Protein AF-A0A1V2B340-F1 (afdb_monomer_lite)

Sequence (74 aa):
MKTENEINNAIMNTTMGIHQDFPELSKYIIEMPVTIPNVAKPVITVGNLDDYNTLLNEFVSNYSKVEKLWKKNI

Radius of gyration: 14.53 Å; chains: 1; bounding box: 36×27×40 Å

pLDDT: mean 80.59, std 11.42, range [49.53, 93.5]

Structure (mmCIF, N/CA/C/O backbone):
data_AF-A0A1V2B340-F1
#
_entry.id   AF-A0A1V2B340-F1
#
loop_
_atom_site.group_PDB
_atom_site.id
_atom_site.type_symbol
_atom_site.label_atom_id
_atom_site.label_alt_id
_atom_site.label_comp_id
_atom_site.label_asym_id
_atom_site.label_entity_id
_atom_site.label_seq_id
_atom_site.pdbx_PDB_ins_code
_atom_site.Cartn_x
_atom_site.Cartn_y
_atom_site.Cartn_z
_atom_site.occupancy
_atom_site.B_iso_or_equiv
_atom_site.auth_seq_id
_atom_site.auth_comp_id
_atom_site.auth_asym_id
_atom_site.auth_atom_id
_atom_site.pdbx_PDB_model_num
ATOM 1 N N . MET A 1 1 ? 7.615 11.550 -10.465 1.00 67.88 1 MET A N 1
ATOM 2 C CA . MET A 1 1 ? 7.247 10.130 -10.280 1.00 67.88 1 MET A CA 1
ATOM 3 C C . MET A 1 1 ? 7.922 9.648 -9.019 1.00 67.88 1 MET A C 1
ATOM 5 O O . MET A 1 1 ? 9.087 9.981 -8.837 1.00 67.88 1 MET A O 1
ATOM 9 N N . LYS A 1 2 ? 7.196 8.929 -8.162 1.00 80.38 2 LYS A N 1
ATOM 10 C CA . LYS A 1 2 ? 7.812 8.213 -7.044 1.00 80.38 2 LYS A CA 1
ATOM 11 C C . LYS A 1 2 ? 8.619 7.033 -7.589 1.00 80.38 2 LYS A C 1
ATOM 13 O O . LYS A 1 2 ? 8.282 6.483 -8.638 1.00 80.38 2 LYS A O 1
ATOM 18 N N . THR A 1 3 ? 9.684 6.676 -6.896 1.00 91.12 3 THR A N 1
ATOM 19 C CA . THR A 1 3 ? 10.463 5.464 -7.146 1.00 91.12 3 THR A CA 1
ATOM 20 C C . THR A 1 3 ? 9.719 4.238 -6.627 1.00 91.12 3 THR A C 1
ATOM 22 O O . THR A 1 3 ? 8.863 4.335 -5.747 1.00 91.12 3 THR A O 1
ATOM 25 N N . GLU A 1 4 ? 10.079 3.065 -7.139 1.00 87.50 4 GLU A N 1
ATOM 26 C CA . GLU A 1 4 ? 9.554 1.787 -6.652 1.00 87.50 4 GLU A CA 1
ATOM 27 C C . GLU A 1 4 ? 9.715 1.639 -5.130 1.00 87.50 4 GLU A C 1
ATOM 29 O O . GLU A 1 4 ? 8.763 1.294 -4.435 1.00 87.50 4 GLU A O 1
ATOM 34 N N . ASN A 1 5 ? 10.887 1.996 -4.593 1.00 89.44 5 ASN A N 1
ATOM 35 C CA . ASN A 1 5 ? 11.153 1.942 -3.155 1.00 89.44 5 ASN A CA 1
ATOM 36 C C . ASN A 1 5 ? 10.249 2.882 -2.350 1.00 89.44 5 ASN A C 1
ATOM 38 O O . ASN A 1 5 ? 9.764 2.504 -1.286 1.00 89.44 5 ASN A O 1
ATOM 42 N N . GLU A 1 6 ? 9.997 4.097 -2.840 1.00 93.31 6 GLU A N 1
ATOM 43 C CA . GLU A 1 6 ? 9.089 5.037 -2.171 1.00 93.31 6 GLU A CA 1
ATOM 44 C C . GLU A 1 6 ? 7.649 4.518 -2.148 1.00 93.31 6 GLU A C 1
ATOM 46 O O . GLU A 1 6 ? 6.955 4.681 -1.145 1.00 93.31 6 GLU A O 1
ATOM 51 N N . ILE A 1 7 ? 7.204 3.872 -3.229 1.00 90.94 7 ILE A N 1
ATOM 52 C CA . ILE A 1 7 ? 5.857 3.298 -3.314 1.00 90.94 7 ILE A CA 1
ATOM 53 C C . ILE A 1 7 ? 5.742 2.069 -2.410 1.00 90.94 7 ILE A C 1
ATOM 55 O O . ILE A 1 7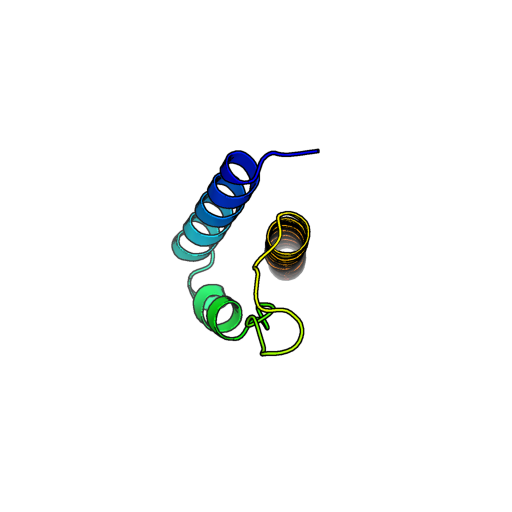 ? 4.788 1.977 -1.643 1.00 90.94 7 ILE A O 1
ATOM 59 N N . ASN A 1 8 ? 6.730 1.173 -2.421 1.00 88.12 8 ASN A N 1
ATOM 60 C CA . ASN A 1 8 ? 6.751 -0.001 -1.547 1.00 88.12 8 ASN A CA 1
ATOM 61 C C . ASN A 1 8 ? 6.762 0.391 -0.063 1.00 88.12 8 ASN A C 1
ATOM 63 O O . ASN A 1 8 ? 6.019 -0.184 0.731 1.00 88.12 8 ASN A O 1
ATOM 67 N N . ASN A 1 9 ? 7.535 1.416 0.307 1.00 92.81 9 ASN A N 1
ATOM 68 C CA . ASN A 1 9 ? 7.523 1.953 1.667 1.00 92.81 9 ASN A CA 1
ATOM 69 C C . ASN A 1 9 ? 6.161 2.559 2.033 1.00 92.81 9 ASN A C 1
ATOM 71 O O . ASN A 1 9 ? 5.689 2.368 3.151 1.00 92.81 9 ASN A O 1
ATOM 75 N N . ALA A 1 10 ? 5.510 3.269 1.106 1.00 92.81 10 ALA A N 1
ATOM 76 C CA . ALA A 1 10 ? 4.172 3.809 1.334 1.00 92.81 10 ALA A CA 1
ATOM 77 C C . ALA A 1 10 ? 3.134 2.693 1.530 1.00 92.81 10 ALA A C 1
ATOM 79 O O . ALA A 1 10 ? 2.382 2.743 2.499 1.00 92.81 10 ALA A O 1
ATOM 80 N N . ILE A 1 11 ? 3.156 1.660 0.680 1.00 91.25 11 ILE A N 1
ATOM 81 C CA . ILE A 1 11 ? 2.293 0.478 0.806 1.00 91.25 11 ILE A CA 1
ATOM 82 C C . ILE A 1 11 ? 2.487 -0.165 2.179 1.00 91.25 11 ILE A C 1
ATOM 84 O O . ILE A 1 11 ? 1.506 -0.393 2.879 1.00 91.25 11 ILE A O 1
ATOM 88 N N . MET A 1 12 ? 3.738 -0.413 2.578 1.00 91.25 12 MET A N 1
ATOM 89 C CA . MET A 1 12 ? 4.062 -1.028 3.866 1.00 91.25 12 MET A CA 1
ATOM 90 C C . MET A 1 12 ? 3.544 -0.200 5.046 1.00 91.25 12 MET A C 1
ATOM 92 O O . MET A 1 12 ? 2.911 -0.734 5.951 1.00 91.25 12 MET A O 1
ATOM 96 N N . ASN A 1 13 ? 3.766 1.115 5.028 1.00 93.50 13 ASN A N 1
ATOM 97 C CA . ASN A 1 13 ? 3.291 1.995 6.094 1.00 93.50 13 ASN A CA 1
ATOM 98 C C . ASN A 1 13 ? 1.760 2.010 6.175 1.00 93.50 13 ASN A C 1
ATOM 100 O O . ASN A 1 13 ? 1.202 1.928 7.269 1.00 93.50 13 ASN A O 1
ATOM 104 N N . THR A 1 14 ? 1.074 2.076 5.030 1.00 91.38 14 THR A N 1
ATOM 105 C CA . THR A 1 14 ? -0.391 2.060 4.987 1.00 91.38 14 THR A CA 1
ATOM 106 C C . THR A 1 14 ? -0.947 0.722 5.476 1.00 91.38 14 THR A C 1
ATOM 108 O O . THR A 1 14 ? -1.871 0.718 6.285 1.00 91.38 14 THR A O 1
ATOM 111 N N . THR A 1 15 ? -0.385 -0.418 5.062 1.00 90.19 15 THR A N 1
ATOM 112 C CA . THR A 1 15 ? -0.861 -1.736 5.520 1.00 90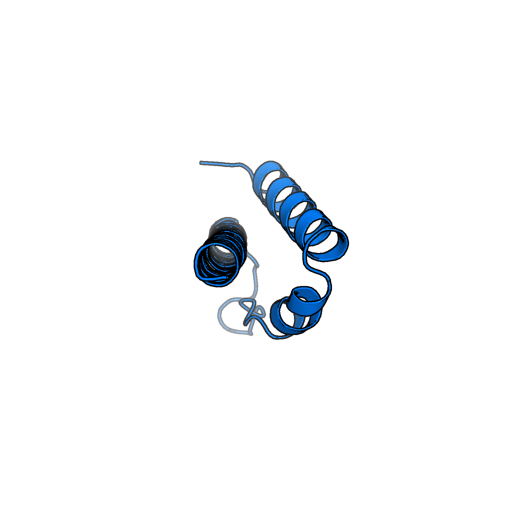.19 15 THR A CA 1
ATOM 113 C C . THR A 1 15 ? -0.570 -1.979 7.000 1.00 90.19 15 THR A C 1
ATOM 115 O O . THR A 1 15 ? -1.422 -2.538 7.691 1.00 90.19 15 THR A O 1
ATOM 118 N N . MET A 1 16 ? 0.573 -1.514 7.515 1.00 90.94 16 MET A N 1
ATOM 119 C CA . MET A 1 16 ? 0.865 -1.534 8.953 1.00 90.94 16 MET A CA 1
ATOM 120 C C . MET A 1 16 ? -0.137 -0.687 9.741 1.00 90.94 16 MET A C 1
ATOM 122 O O . MET A 1 16 ? -0.676 -1.169 10.735 1.00 90.94 16 MET A O 1
ATOM 126 N N . GLY A 1 17 ? -0.435 0.529 9.272 1.00 90.88 17 GLY A N 1
ATOM 127 C CA . GLY A 1 17 ? -1.443 1.395 9.887 1.00 90.88 17 GLY A CA 1
ATOM 128 C C . GLY A 1 17 ? -2.827 0.748 9.898 1.00 90.88 17 GLY A C 1
ATOM 129 O O . GLY A 1 17 ? -3.491 0.736 10.928 1.00 90.88 17 GLY A O 1
ATOM 130 N N . ILE A 1 18 ? -3.235 0.105 8.798 1.00 89.31 18 ILE A N 1
ATOM 131 C CA . ILE A 1 18 ? -4.498 -0.646 8.763 1.00 89.31 18 ILE A CA 1
ATOM 132 C C . ILE A 1 18 ? -4.496 -1.773 9.796 1.00 89.31 18 ILE A C 1
ATOM 134 O O . ILE A 1 18 ? -5.467 -1.931 10.525 1.00 89.31 18 ILE A O 1
ATOM 138 N N . HIS A 1 19 ? -3.414 -2.543 9.896 1.00 88.62 19 HIS A N 1
ATOM 139 C CA . HIS A 1 19 ? -3.347 -3.643 10.854 1.00 88.62 19 HIS A CA 1
ATOM 140 C C . HIS A 1 19 ? -3.435 -3.171 12.316 1.00 88.62 19 HIS A C 1
ATOM 142 O O . HIS A 1 19 ? -3.989 -3.882 13.153 1.00 88.62 19 HIS A O 1
ATOM 148 N N . GLN A 1 20 ? -2.892 -1.989 12.619 1.00 89.44 20 GLN A N 1
ATOM 149 C CA . GLN A 1 20 ? -2.867 -1.417 13.967 1.00 89.44 20 GLN A CA 1
ATOM 150 C C . GLN A 1 20 ? -4.173 -0.707 14.338 1.00 89.44 20 GLN A C 1
ATOM 152 O O . GLN A 1 20 ? -4.717 -0.962 15.412 1.00 89.44 20 GLN A O 1
ATOM 157 N N . ASP A 1 21 ? -4.673 0.157 13.456 1.00 87.81 21 ASP A N 1
ATOM 158 C CA . ASP A 1 21 ? -5.781 1.067 13.760 1.00 87.81 21 ASP A CA 1
ATOM 159 C C . ASP A 1 21 ? -7.143 0.507 13.328 1.00 87.81 21 ASP A C 1
ATOM 161 O O . ASP A 1 21 ? -8.166 0.830 13.930 1.00 87.81 21 ASP A O 1
ATOM 165 N N . PHE A 1 22 ? -7.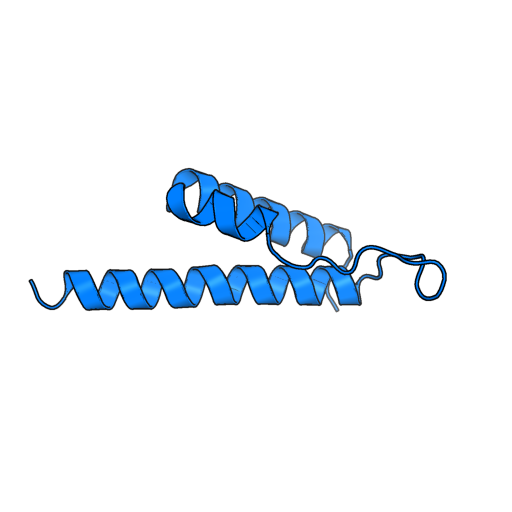156 -0.346 12.299 1.00 88.12 22 PHE A N 1
ATOM 166 C CA . PHE A 1 22 ? -8.365 -0.899 11.680 1.00 88.12 22 PHE A CA 1
ATOM 167 C C . PHE A 1 22 ? -8.197 -2.399 11.360 1.00 88.12 22 PHE A C 1
ATOM 169 O O . PHE A 1 22 ? -8.328 -2.807 10.198 1.00 88.12 22 PHE A O 1
ATOM 176 N N . PRO A 1 23 ? -7.857 -3.255 12.345 1.00 87.81 23 PRO A N 1
ATOM 177 C CA . PRO A 1 23 ? -7.511 -4.660 12.110 1.00 87.81 23 PRO A CA 1
ATOM 178 C C . PRO A 1 23 ? -8.587 -5.434 11.330 1.00 87.81 23 PRO A C 1
ATOM 180 O O . PRO A 1 23 ? -8.256 -6.318 10.536 1.00 87.81 23 PRO A O 1
ATOM 183 N N . GLU A 1 24 ? -9.862 -5.065 11.478 1.00 86.94 24 GLU A N 1
ATOM 184 C CA . GLU A 1 24 ? -11.009 -5.599 10.739 1.00 86.94 24 GLU A CA 1
ATOM 185 C C . GLU A 1 24 ? -10.926 -5.400 9.221 1.00 86.94 24 GLU A C 1
ATOM 187 O O . GLU A 1 24 ? -11.515 -6.182 8.469 1.00 86.94 24 GLU A O 1
ATOM 192 N N . LEU A 1 25 ? -10.194 -4.381 8.766 1.00 86.69 25 LEU A N 1
ATOM 193 C CA . LEU A 1 25 ? -9.989 -4.092 7.353 1.00 86.69 25 LEU A CA 1
ATOM 194 C C . LEU A 1 25 ? -8.935 -4.999 6.712 1.00 86.69 25 LEU A C 1
ATOM 196 O O . LEU A 1 25 ? -8.954 -5.185 5.495 1.00 86.69 25 LEU A O 1
ATOM 200 N N . SER A 1 26 ? -8.062 -5.619 7.515 1.00 86.12 26 SER A N 1
ATOM 201 C CA . SER A 1 26 ? -6.961 -6.464 7.027 1.00 86.12 26 SER A CA 1
ATOM 202 C C . SER A 1 26 ? -7.449 -7.604 6.126 1.00 86.12 26 SER A C 1
ATOM 204 O O . SER A 1 26 ? -6.790 -7.939 5.145 1.00 86.12 26 SER A O 1
ATOM 206 N N . LYS A 1 27 ? -8.629 -8.176 6.410 1.00 82.81 27 LYS A N 1
ATOM 207 C CA . LYS A 1 27 ? -9.208 -9.269 5.607 1.00 82.81 27 LYS A CA 1
ATOM 208 C C . LYS A 1 27 ? -9.555 -8.847 4.175 1.00 82.81 27 LYS A C 1
ATOM 210 O O . LYS A 1 27 ? -9.439 -9.657 3.268 1.00 82.81 27 LYS A O 1
ATOM 215 N N . TYR A 1 28 ? -9.925 -7.584 3.966 1.00 83.62 28 TYR A N 1
ATOM 216 C CA . TYR A 1 28 ? -10.295 -7.073 2.646 1.00 83.62 28 TYR A CA 1
ATOM 217 C C . TYR A 1 28 ? -9.070 -6.718 1.801 1.00 83.62 28 TYR A C 1
ATOM 219 O O . TYR A 1 28 ? -9.135 -6.818 0.582 1.00 83.62 28 TYR A O 1
ATOM 227 N N . ILE A 1 29 ? -7.942 -6.361 2.432 1.00 81.38 29 ILE A N 1
ATOM 228 C CA . ILE A 1 29 ? -6.674 -6.108 1.727 1.00 81.38 29 ILE A CA 1
ATOM 229 C C . ILE A 1 29 ? -6.189 -7.374 1.015 1.00 81.38 29 ILE A C 1
ATOM 231 O O . ILE A 1 29 ? -5.741 -7.306 -0.124 1.00 81.38 29 ILE A O 1
ATOM 235 N N . ILE A 1 30 ? -6.303 -8.534 1.668 1.00 72.06 30 ILE A N 1
ATOM 236 C CA . ILE A 1 30 ? -5.888 -9.832 1.106 1.00 72.0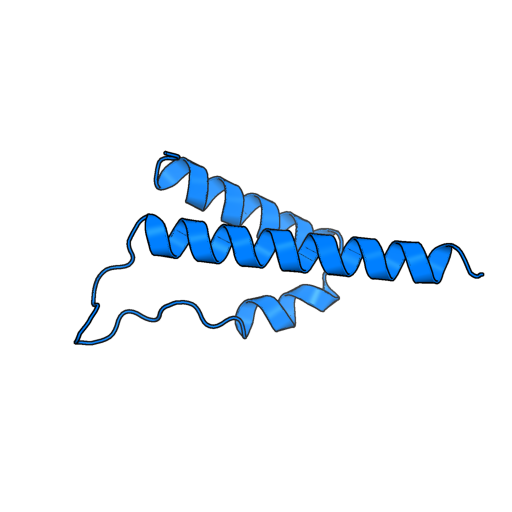6 30 ILE A CA 1
ATOM 237 C C . ILE A 1 30 ? -6.730 -10.199 -0.126 1.00 72.06 30 ILE A C 1
ATOM 239 O O . ILE A 1 30 ? -6.249 -10.874 -1.033 1.00 72.06 30 ILE A O 1
ATOM 243 N N . GLU A 1 31 ? -7.979 -9.737 -0.166 1.00 68.19 31 GLU A N 1
ATOM 244 C CA . GLU A 1 31 ? -8.917 -9.964 -1.266 1.00 68.19 31 GLU A CA 1
ATOM 245 C C . GLU A 1 31 ? -8.817 -8.901 -2.373 1.00 68.19 31 GLU A C 1
ATOM 247 O O . GLU A 1 31 ? -9.485 -9.027 -3.402 1.00 68.19 31 GLU A O 1
ATOM 252 N N . MET A 1 32 ? -7.992 -7.857 -2.202 1.00 74.00 32 MET A N 1
ATOM 253 C CA . MET A 1 32 ? -7.818 -6.846 -3.242 1.00 74.00 32 MET A CA 1
ATOM 254 C C . MET A 1 32 ? -7.190 -7.484 -4.485 1.00 74.00 32 MET A C 1
ATOM 256 O O . MET A 1 32 ? -6.169 -8.172 -4.379 1.00 74.00 32 MET A O 1
ATOM 260 N N . PRO A 1 33 ? -7.747 -7.233 -5.683 1.00 65.38 33 PRO A N 1
ATOM 261 C CA . PRO A 1 33 ? -7.150 -7.710 -6.915 1.00 65.38 33 PRO A CA 1
ATOM 262 C C . PRO A 1 33 ? -5.844 -6.950 -7.148 1.00 65.38 33 PRO A C 1
ATOM 264 O O . PRO A 1 33 ? -5.821 -5.866 -7.724 1.00 65.38 33 PRO A O 1
ATOM 267 N N . VAL A 1 34 ? -4.733 -7.525 -6.704 1.00 62.97 34 VAL A N 1
ATOM 268 C CA . VAL A 1 34 ? -3.422 -7.158 -7.229 1.00 62.97 34 VAL A CA 1
ATOM 269 C C . VAL A 1 34 ? -3.391 -7.608 -8.684 1.00 62.97 34 VAL A C 1
ATOM 271 O O . VAL A 1 34 ? -3.940 -8.659 -9.026 1.00 62.97 34 VAL A O 1
ATOM 274 N N . THR A 1 35 ? -2.767 -6.829 -9.566 1.00 60.44 35 THR A N 1
ATOM 275 C CA . THR A 1 35 ? -2.443 -7.287 -10.918 1.00 60.44 35 THR A CA 1
ATOM 276 C C . THR A 1 35 ? -1.491 -8.472 -10.800 1.00 60.44 35 THR A C 1
ATOM 278 O O . THR A 1 35 ? -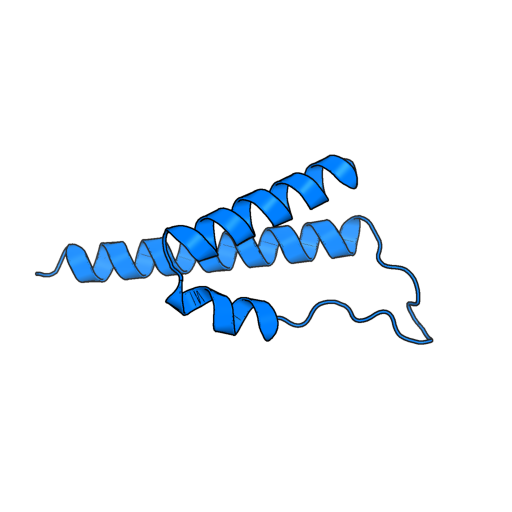0.275 -8.310 -10.816 1.00 60.44 35 THR A O 1
ATOM 281 N N . ILE A 1 36 ? -2.049 -9.676 -10.635 1.00 57.75 36 ILE A N 1
ATOM 282 C CA . ILE A 1 36 ? -1.295 -10.921 -10.663 1.00 57.75 36 ILE A CA 1
ATOM 283 C C . ILE A 1 36 ? -0.658 -10.968 -12.048 1.00 57.75 36 ILE A C 1
ATOM 285 O O . ILE A 1 36 ? -1.394 -10.987 -13.046 1.00 57.75 36 ILE A O 1
ATOM 289 N N . PRO A 1 37 ? 0.680 -10.939 -12.136 1.00 60.47 37 PRO A N 1
ATOM 290 C CA . PRO A 1 37 ? 1.336 -10.977 -13.420 1.00 60.47 37 PRO A CA 1
ATOM 291 C C . PRO A 1 37 ? 0.924 -12.256 -14.137 1.00 60.47 37 PRO A C 1
ATOM 293 O O . PRO A 1 37 ? 1.052 -13.356 -13.601 1.00 60.47 37 PRO A O 1
ATOM 296 N N . ASN A 1 38 ? 0.362 -12.109 -15.330 1.00 64.12 38 ASN A N 1
ATOM 297 C CA . ASN A 1 38 ? -0.059 -13.237 -16.148 1.00 64.12 38 ASN A CA 1
ATOM 298 C C . ASN A 1 38 ? 0.848 -13.348 -17.372 1.00 64.12 38 ASN A C 1
ATOM 300 O O . ASN A 1 38 ? 1.701 -12.495 -17.613 1.00 64.12 38 ASN A O 1
ATOM 304 N N . VAL A 1 39 ? 0.644 -14.391 -18.173 1.00 66.81 39 VAL A N 1
ATOM 305 C CA . VAL A 1 39 ? 1.475 -14.669 -19.355 1.00 66.81 39 VAL A CA 1
ATOM 306 C C . VAL A 1 39 ? 1.532 -13.476 -20.330 1.00 66.81 39 VAL A C 1
ATOM 308 O O . VAL A 1 39 ? 2.527 -13.306 -21.026 1.00 66.81 39 VAL A O 1
ATOM 311 N N . ALA A 1 40 ? 0.505 -12.615 -20.350 1.00 65.75 40 ALA A N 1
ATOM 312 C CA . ALA A 1 40 ? 0.451 -11.412 -21.183 1.00 65.75 40 ALA A CA 1
ATOM 313 C C . ALA A 1 40 ? 1.055 -10.155 -20.519 1.00 65.75 40 ALA A C 1
ATOM 315 O O . ALA A 1 40 ? 1.466 -9.235 -21.225 1.00 65.75 40 ALA A O 1
ATOM 316 N N . LYS A 1 41 ? 1.114 -10.091 -19.182 1.00 64.06 41 LYS A N 1
ATOM 317 C CA . LYS A 1 41 ? 1.731 -8.999 -18.404 1.00 64.06 41 LYS A CA 1
ATOM 318 C C . LYS A 1 41 ? 2.534 -9.580 -17.230 1.00 64.06 41 LYS A C 1
ATOM 320 O O . LYS A 1 41 ? 2.043 -9.560 -16.105 1.00 64.06 41 LYS A O 1
ATOM 325 N N . PRO A 1 42 ? 3.741 -10.118 -17.479 1.00 66.25 42 PRO A N 1
ATOM 326 C CA . PRO A 1 42 ? 4.481 -10.909 -16.493 1.00 66.25 42 PRO A CA 1
ATOM 327 C C . PRO A 1 42 ? 5.272 -10.075 -15.474 1.00 66.25 42 PRO A C 1
ATOM 329 O O . PRO A 1 42 ? 5.824 -10.636 -14.533 1.00 66.25 42 PRO A O 1
ATOM 332 N N . VAL A 1 43 ? 5.334 -8.750 -15.637 1.00 70.56 43 VAL A N 1
ATOM 333 C CA . VAL A 1 43 ? 6.146 -7.862 -14.794 1.00 70.56 43 VAL A CA 1
ATOM 334 C C . VAL A 1 43 ? 5.240 -6.937 -13.990 1.00 70.56 43 VAL A C 1
ATOM 336 O O . VAL A 1 43 ? 4.427 -6.216 -14.567 1.00 70.56 43 VAL A O 1
ATOM 339 N N . ILE A 1 44 ? 5.413 -6.931 -12.665 1.00 74.81 44 ILE A N 1
ATOM 340 C CA . ILE A 1 44 ? 4.864 -5.879 -11.804 1.00 74.81 44 ILE A CA 1
ATOM 341 C C . ILE A 1 44 ? 5.610 -4.591 -12.140 1.00 74.81 44 ILE A C 1
ATOM 343 O O . ILE A 1 44 ? 6.827 -4.511 -11.994 1.00 74.81 44 ILE A O 1
ATOM 347 N N . THR A 1 45 ? 4.886 -3.593 -12.630 1.00 84.19 45 THR A N 1
ATOM 348 C CA . THR A 1 45 ? 5.466 -2.289 -12.963 1.00 84.19 45 THR A CA 1
ATOM 349 C C . THR A 1 45 ? 5.296 -1.303 -11.812 1.00 84.19 45 THR A C 1
ATOM 351 O O . THR A 1 45 ? 4.403 -1.451 -10.979 1.00 84.19 45 THR A O 1
ATOM 354 N N . VAL A 1 46 ? 6.090 -0.230 -11.816 1.00 85.94 46 VAL A N 1
ATOM 355 C CA . VAL A 1 46 ? 5.914 0.914 -10.902 1.00 85.94 46 VAL A CA 1
ATOM 356 C C . VAL A 1 46 ? 4.479 1.456 -10.945 1.00 85.94 46 VAL A C 1
ATOM 358 O O . VAL A 1 46 ? 3.935 1.808 -9.905 1.00 85.94 46 VAL A O 1
ATOM 361 N N . GLY A 1 47 ? 3.838 1.458 -12.121 1.00 85.00 47 GLY A N 1
ATOM 362 C CA . GLY A 1 47 ? 2.434 1.856 -12.258 1.00 85.00 47 GLY A CA 1
ATOM 363 C C . GLY A 1 47 ? 1.483 0.933 -11.497 1.00 85.00 47 GLY A C 1
ATOM 364 O O . GLY A 1 47 ? 0.605 1.411 -10.797 1.00 85.00 47 GLY A O 1
ATOM 365 N N . ASN A 1 48 ? 1.712 -0.384 -11.535 1.00 85.00 48 ASN A N 1
ATOM 366 C CA . ASN A 1 48 ? 0.893 -1.331 -10.772 1.00 85.00 48 ASN A CA 1
ATOM 367 C C . ASN A 1 48 ? 1.008 -1.128 -9.259 1.00 85.00 48 ASN A C 1
ATOM 369 O O . ASN A 1 48 ? 0.018 -1.261 -8.545 1.00 85.00 48 ASN A O 1
ATOM 373 N N . LEU A 1 49 ? 2.210 -0.812 -8.777 1.00 86.12 49 LEU A N 1
ATOM 374 C CA . LEU A 1 49 ? 2.437 -0.525 -7.364 1.00 86.12 49 LEU A CA 1
ATOM 375 C C . LEU A 1 49 ? 1.765 0.790 -6.950 1.00 86.12 49 LEU A C 1
ATOM 377 O O . LEU A 1 49 ? 1.168 0.857 -5.878 1.00 86.12 49 LEU A O 1
ATOM 381 N N . ASP A 1 50 ? 1.833 1.823 -7.793 1.00 88.19 50 ASP A N 1
ATOM 382 C CA . ASP A 1 50 ? 1.204 3.117 -7.510 1.00 88.19 50 ASP A CA 1
ATOM 383 C C . ASP A 1 50 ? -0.331 3.023 -7.525 1.00 88.19 50 ASP A C 1
ATOM 385 O O . ASP A 1 50 ? -0.988 3.565 -6.633 1.00 88.19 50 ASP A O 1
ATOM 389 N N . ASP A 1 51 ? -0.900 2.255 -8.461 1.00 87.44 51 ASP A N 1
ATOM 390 C CA . ASP A 1 51 ? -2.335 1.948 -8.510 1.00 87.44 51 ASP A CA 1
ATOM 391 C C . ASP A 1 51 ? -2.783 1.234 -7.226 1.00 87.44 51 ASP A C 1
ATOM 393 O O . ASP A 1 51 ? -3.755 1.634 -6.583 1.00 87.44 51 ASP A O 1
ATOM 397 N N . TYR A 1 52 ? -2.037 0.210 -6.801 1.00 87.69 52 TYR A N 1
ATOM 398 C CA . TYR A 1 52 ? -2.337 -0.529 -5.576 1.00 87.69 52 TYR A CA 1
ATOM 399 C C . TYR A 1 52 ? -2.243 0.360 -4.326 1.00 87.69 52 TYR A C 1
ATOM 401 O O . TYR A 1 52 ? -3.145 0.359 -3.487 1.00 87.69 52 TYR A O 1
ATOM 409 N N . ASN A 1 53 ? -1.191 1.176 -4.224 1.00 89.56 53 ASN A N 1
ATOM 410 C CA . ASN A 1 53 ? -1.032 2.149 -3.146 1.00 89.56 53 ASN A CA 1
ATOM 411 C C . ASN A 1 53 ? -2.179 3.176 -3.122 1.00 89.56 53 ASN A C 1
ATOM 413 O O . ASN A 1 53 ? -2.666 3.550 -2.055 1.00 89.56 53 ASN A O 1
ATOM 417 N N . THR A 1 54 ? -2.639 3.629 -4.290 1.00 90.50 54 THR A N 1
ATOM 418 C CA . THR A 1 54 ? -3.772 4.557 -4.406 1.00 90.50 54 THR A CA 1
ATOM 419 C C . THR A 1 54 ? -5.058 3.917 -3.894 1.00 90.50 54 THR A C 1
ATOM 421 O O . THR A 1 54 ? -5.718 4.499 -3.032 1.00 90.50 54 THR A O 1
ATOM 424 N N . LEU A 1 55 ? -5.358 2.688 -4.323 1.00 89.56 55 LEU A N 1
ATOM 425 C CA . LEU A 1 55 ? -6.529 1.944 -3.853 1.00 89.56 55 LEU A CA 1
ATOM 426 C C . LEU A 1 55 ? -6.509 1.721 -2.333 1.00 89.56 55 LEU A C 1
ATOM 428 O O . LEU A 1 55 ? -7.534 1.902 -1.678 1.00 89.56 55 LEU A O 1
ATOM 432 N N . LEU A 1 56 ? -5.351 1.386 -1.750 1.00 89.75 56 LEU A N 1
ATOM 433 C CA . LEU A 1 56 ? -5.203 1.255 -0.294 1.00 89.75 56 LEU A CA 1
ATOM 434 C C . LEU A 1 56 ? -5.522 2.566 0.435 1.00 89.75 56 LEU A C 1
ATOM 436 O O . LEU A 1 56 ? -6.259 2.569 1.421 1.00 89.75 56 LEU A O 1
ATOM 440 N N . ASN A 1 57 ? -5.000 3.691 -0.055 1.00 89.69 57 ASN A N 1
ATOM 441 C CA . ASN A 1 57 ? -5.245 4.992 0.565 1.00 89.69 57 ASN A CA 1
ATOM 442 C C . ASN A 1 57 ? -6.719 5.412 0.459 1.00 89.69 57 ASN A C 1
ATOM 444 O O . ASN A 1 57 ? -7.278 5.950 1.419 1.00 89.69 57 ASN A O 1
ATOM 448 N N . GLU A 1 58 ? -7.371 5.146 -0.674 1.00 89.31 58 GLU A N 1
ATOM 449 C CA . GLU A 1 58 ? -8.808 5.381 -0.841 1.00 89.31 58 GLU A CA 1
ATOM 450 C C . GLU A 1 58 ? -9.640 4.508 0.098 1.00 89.31 58 GLU A C 1
ATOM 452 O O . GLU A 1 58 ? -10.579 5.001 0.729 1.00 89.31 58 GLU A O 1
ATOM 457 N N . PHE A 1 59 ? -9.266 3.237 0.241 1.00 87.69 59 PHE A N 1
ATOM 458 C CA . PHE A 1 59 ? -9.932 2.291 1.126 1.00 87.69 59 PHE A CA 1
ATOM 459 C C . PHE A 1 59 ? -9.923 2.775 2.583 1.00 87.69 59 PHE A C 1
ATOM 461 O O . PHE A 1 59 ? -10.984 2.892 3.203 1.00 87.69 59 PHE A O 1
ATOM 468 N N . VAL A 1 60 ? -8.752 3.173 3.093 1.00 87.94 60 VAL A N 1
ATOM 469 C CA . VAL A 1 60 ? -8.618 3.739 4.446 1.00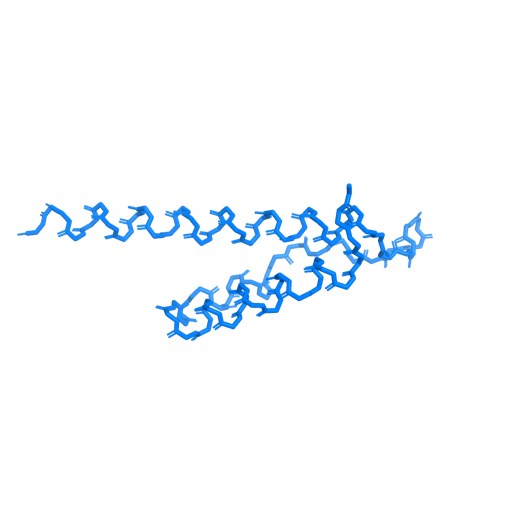 87.94 60 VAL A CA 1
ATOM 470 C C . VAL A 1 60 ? -9.367 5.060 4.576 1.00 87.94 60 VAL A C 1
ATOM 472 O O . VAL A 1 60 ? -10.125 5.251 5.525 1.00 87.94 60 VAL A O 1
ATOM 475 N N . SER A 1 61 ? -9.211 5.971 3.609 1.00 88.81 61 SER A N 1
ATOM 476 C CA . SER A 1 61 ? -9.866 7.284 3.642 1.00 88.81 61 SER A CA 1
ATOM 477 C C . SER A 1 61 ? -11.387 7.163 3.717 1.00 88.81 61 SER A C 1
ATOM 479 O O . SER A 1 61 ? -12.037 7.866 4.496 1.00 88.81 61 SER A O 1
ATOM 481 N N . ASN A 1 62 ? -11.964 6.261 2.923 1.00 88.19 62 ASN A N 1
ATOM 482 C CA . ASN A 1 62 ? -13.400 6.023 2.907 1.00 88.19 62 ASN A CA 1
ATOM 483 C C . ASN A 1 62 ? -13.871 5.410 4.224 1.00 88.19 62 ASN A C 1
ATOM 485 O O . ASN A 1 62 ? -14.869 5.874 4.777 1.00 88.19 62 ASN A O 1
ATOM 489 N N . TYR A 1 63 ? -13.122 4.456 4.777 1.00 86.50 63 TYR A N 1
ATOM 490 C CA . TYR A 1 63 ? -13.462 3.873 6.067 1.00 86.50 63 TYR A CA 1
ATOM 491 C C . TYR A 1 63 ? -13.414 4.896 7.203 1.00 86.50 63 TYR A C 1
ATOM 493 O O . TYR A 1 63 ? -14.398 5.061 7.921 1.00 86.50 63 TYR A O 1
ATOM 501 N N . SER A 1 64 ? -12.334 5.674 7.316 1.00 81.12 64 SER A N 1
ATOM 502 C CA . SER A 1 64 ? -12.218 6.703 8.354 1.00 81.12 64 SER A CA 1
ATOM 503 C C . SER A 1 64 ? -13.302 7.781 8.237 1.00 81.12 64 SER A C 1
ATOM 505 O O . SER A 1 64 ? -13.721 8.348 9.246 1.00 81.12 64 SER A O 1
ATOM 507 N N . LYS A 1 65 ? -13.780 8.099 7.024 1.00 83.44 65 LYS A N 1
ATOM 508 C CA . LYS A 1 65 ? -14.933 9.000 6.837 1.00 83.44 65 LYS A CA 1
ATOM 509 C C . LYS A 1 65 ? -16.216 8.369 7.363 1.00 83.44 65 LYS A C 1
ATOM 511 O O . LYS A 1 65 ? -16.952 9.034 8.086 1.00 83.44 65 LYS A O 1
ATOM 516 N N . VAL A 1 66 ? -16.468 7.107 7.020 1.00 76.06 66 VAL A N 1
ATOM 517 C CA . VAL A 1 66 ? -17.639 6.360 7.491 1.00 76.06 66 VAL A CA 1
ATOM 518 C C . VAL A 1 66 ? -17.620 6.263 9.017 1.00 76.06 66 VAL A C 1
ATOM 520 O O . VAL A 1 66 ? -18.588 6.663 9.655 1.00 76.06 66 VAL A O 1
ATOM 523 N N . GLU A 1 67 ? -16.505 5.853 9.620 1.00 75.00 67 GLU A N 1
ATOM 524 C CA . GLU A 1 67 ? -16.339 5.772 11.075 1.00 75.00 67 GLU A CA 1
ATOM 525 C C . GLU A 1 67 ? -16.621 7.118 11.770 1.00 75.00 67 GLU A C 1
ATOM 527 O O . GLU A 1 67 ? -17.372 7.180 12.748 1.00 75.00 67 GLU A O 1
ATOM 532 N N . LYS A 1 68 ? -16.085 8.223 11.231 1.00 72.69 68 LYS A N 1
ATOM 533 C CA . LYS A 1 68 ? -16.348 9.580 11.740 1.00 72.69 68 LYS A CA 1
ATOM 534 C C . LYS A 1 68 ? -17.822 9.975 11.631 1.00 72.69 68 LYS A C 1
ATOM 536 O O . LYS A 1 68 ? -18.323 10.654 12.524 1.00 72.69 68 LYS A O 1
ATOM 541 N N . LEU A 1 69 ? -18.515 9.575 10.562 1.00 68.00 69 LEU A N 1
ATOM 542 C CA . LEU A 1 69 ? -19.947 9.843 10.391 1.00 68.00 69 LEU A CA 1
ATOM 543 C C . LEU A 1 69 ? -20.793 9.078 11.415 1.00 68.00 69 LEU A C 1
ATOM 545 O O . LEU A 1 69 ? -21.704 9.667 11.993 1.00 68.00 69 LEU A O 1
ATOM 549 N N . TRP A 1 70 ? -20.467 7.812 11.693 1.00 56.38 70 TRP A N 1
ATOM 550 C CA . TRP A 1 70 ? -21.161 7.027 12.721 1.00 56.38 70 TRP A CA 1
ATOM 551 C C . TRP A 1 70 ? -20.946 7.597 14.124 1.00 56.38 70 TRP A C 1
ATOM 553 O O . TRP A 1 70 ? -21.906 7.738 14.873 1.00 56.38 70 TRP A O 1
ATOM 563 N N . LYS A 1 71 ? -19.717 8.008 14.459 1.00 65.81 71 LYS A N 1
ATOM 564 C CA . LYS A 1 71 ? -19.389 8.595 15.771 1.00 65.81 71 LYS A CA 1
ATOM 565 C C . LYS A 1 71 ? -19.988 9.989 16.005 1.00 65.81 71 LYS A C 1
ATOM 567 O O . LYS A 1 71 ? -20.104 10.396 17.151 1.00 65.81 71 LYS A O 1
ATOM 572 N N . LYS A 1 72 ? -20.343 10.734 14.951 1.00 66.69 72 LYS A N 1
ATOM 573 C CA . LYS A 1 72 ? -20.919 12.091 15.058 1.00 66.69 72 LYS A CA 1
ATOM 574 C C . LYS A 1 72 ? -22.440 12.096 15.288 1.00 66.69 72 LYS A C 1
ATOM 576 O O . LYS A 1 72 ? -22.980 13.121 15.690 1.00 66.69 72 LYS A O 1
ATOM 581 N N . ASN A 1 73 ? -23.118 10.984 15.007 1.00 56.09 73 ASN A N 1
ATOM 582 C CA . ASN A 1 73 ? -24.576 10.847 15.113 1.00 56.09 73 ASN A CA 1
ATOM 583 C C . ASN A 1 73 ? -25.026 10.089 16.381 1.00 56.09 73 ASN A C 1
ATOM 585 O O . ASN A 1 73 ? -26.170 9.639 16.440 1.00 56.09 73 ASN A O 1
ATOM 589 N N . ILE A 1 74 ? -24.131 9.934 17.363 1.00 49.53 74 ILE A N 1
ATOM 590 C CA . ILE A 1 74 ? -24.371 9.347 18.692 1.00 49.53 74 ILE A CA 1
ATOM 591 C C . ILE A 1 74 ? -24.111 10.442 19.724 1.00 49.53 74 ILE A C 1
ATOM 593 O O . ILE A 1 74 ? -24.921 10.557 20.668 1.00 49.53 74 ILE A O 1
#

Foldseek 3Di:
DDDPVRLVVLVVVLLVCCCPVPVVCNVVLVVDDQPPQDPVRNDDDPVSSVVSSVVSVVSVVVVVVVVVVVVVVD

Secondary structure (DSSP, 8-state):
---HHHHHHHHHHHHHHHHHH-GGGHHHHHTS-----BTTB-S--HHHHHHHHHHHHHHHHHHHHHHHHHHHT-